Protein AF-A0A1Y3APF8-F1 (afdb_monomer_lite)

InterPro domains:
  IPR001130 3'-5' ssDNA/RNA exonuclease TatD-like [PF01026] (2-103)
  IPR018228 Deoxyribonuclease, TatD-related, conserved site [PS01090] (25-35)
  IPR032466 Metal-dependent hydrolase [SSF51556] (1-81)
  IPR050891 TatD-type Metallo-dependent Hydrolase [PTHR10060] (1-103)

Organism: Euroglyphus maynei (NCBI:txid6958)

pLDDT: mean 93.1, std 6.61, range [61.5, 98.31]

Sequence (105 aa):
EIQREVFIKQIQIAIDLKRQGINRPLFLHERDAHEDFVKILDEHKDCLPNIVVHCFTGSQQEALKYLDMGFYLGITGYISKMKPENGSLMQLFQEKKFPLDRLSK

Structure (mmCIF, N/CA/C/O backbone):
data_AF-A0A1Y3APF8-F1
#
_entry.id   AF-A0A1Y3APF8-F1
#
loop_
_atom_site.group_PDB
_atom_site.id
_atom_site.type_symbol
_atom_site.label_atom_id
_atom_site.label_alt_id
_atom_site.label_comp_id
_atom_site.label_asym_id
_atom_site.label_entity_id
_atom_site.label_seq_id
_atom_site.pdbx_PDB_ins_code
_atom_site.Cartn_x
_atom_site.Cartn_y
_atom_site.Cartn_z
_atom_site.occupancy
_atom_site.B_iso_or_equiv
_atom_site.auth_seq_id
_atom_site.auth_comp_id
_atom_site.auth_asym_id
_atom_site.auth_atom_id
_atom_site.pdbx_PDB_model_num
ATOM 1 N N . GLU A 1 1 ? 13.084 5.952 11.343 1.00 86.50 1 GLU A N 1
ATOM 2 C CA . GLU A 1 1 ? 12.200 5.656 12.495 1.00 86.50 1 GLU A CA 1
ATOM 3 C C . GLU A 1 1 ? 10.932 6.506 12.488 1.00 86.50 1 GLU A C 1
ATOM 5 O O . GLU A 1 1 ? 9.860 5.922 12.418 1.00 86.50 1 GLU A O 1
ATOM 10 N N . ILE A 1 2 ? 11.032 7.841 12.417 1.00 97.69 2 ILE A N 1
ATOM 11 C CA . ILE A 1 2 ? 9.873 8.766 12.436 1.00 97.69 2 ILE A CA 1
ATOM 12 C C . ILE A 1 2 ? 8.772 8.407 11.421 1.00 97.69 2 ILE A C 1
ATOM 14 O O . ILE A 1 2 ? 7.598 8.402 11.778 1.00 97.69 2 ILE A O 1
ATOM 18 N N . GLN A 1 3 ? 9.123 8.072 10.169 1.00 97.38 3 GLN A N 1
ATOM 19 C CA . GLN A 1 3 ? 8.117 7.713 9.156 1.00 97.38 3 GLN A CA 1
ATOM 20 C C . GLN A 1 3 ? 7.269 6.502 9.576 1.00 97.38 3 GLN A C 1
ATOM 22 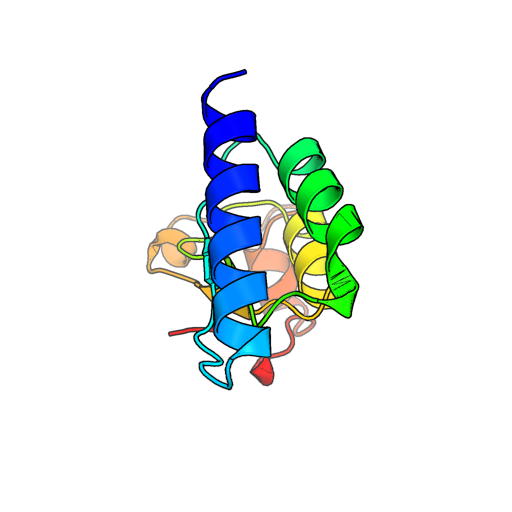O O . GLN A 1 3 ? 6.047 6.562 9.474 1.00 97.38 3 GLN A O 1
ATOM 27 N N . ARG A 1 4 ? 7.897 5.441 10.109 1.00 97.38 4 ARG A N 1
ATOM 28 C CA . ARG A 1 4 ? 7.189 4.243 10.592 1.00 97.38 4 ARG A CA 1
ATOM 29 C C . ARG A 1 4 ? 6.299 4.584 11.784 1.00 97.38 4 ARG A C 1
ATOM 31 O O . ARG A 1 4 ? 5.134 4.211 11.803 1.00 97.38 4 ARG A O 1
ATOM 38 N N . GLU A 1 5 ? 6.825 5.345 12.739 1.00 98.06 5 GLU A N 1
ATOM 39 C CA . GLU A 1 5 ? 6.084 5.745 13.938 1.00 98.06 5 GLU A CA 1
ATOM 40 C C . GLU A 1 5 ? 4.821 6.548 13.595 1.00 98.06 5 GLU A C 1
ATOM 42 O O . GLU A 1 5 ? 3.726 6.245 14.070 1.00 98.06 5 GLU A O 1
ATOM 47 N N . VAL A 1 6 ? 4.960 7.568 12.745 1.00 98.31 6 VAL A N 1
ATOM 48 C CA . VAL A 1 6 ? 3.836 8.414 12.335 1.00 98.31 6 VAL A CA 1
ATOM 49 C C . VAL A 1 6 ? 2.840 7.624 11.487 1.00 98.31 6 VAL A C 1
ATOM 51 O O . VAL A 1 6 ? 1.634 7.796 11.662 1.00 98.31 6 VAL A O 1
ATOM 54 N N . PHE A 1 7 ? 3.318 6.734 10.613 1.00 98.25 7 PHE A N 1
ATOM 55 C CA . PHE A 1 7 ? 2.455 5.873 9.808 1.00 98.25 7 PHE A CA 1
ATOM 56 C C . PHE A 1 7 ? 1.592 4.953 10.683 1.00 98.25 7 PHE A C 1
ATOM 58 O O . PHE A 1 7 ? 0.371 4.942 10.530 1.00 98.25 7 PHE A O 1
ATOM 65 N N . ILE A 1 8 ? 2.192 4.280 11.671 1.00 97.94 8 ILE A N 1
ATOM 66 C CA . ILE A 1 8 ? 1.476 3.424 12.632 1.00 97.94 8 ILE A CA 1
ATOM 67 C C . ILE A 1 8 ? 0.437 4.235 13.421 1.00 97.94 8 ILE A C 1
ATOM 69 O O . ILE A 1 8 ? -0.710 3.811 13.563 1.00 97.94 8 ILE A O 1
ATOM 73 N N . LYS A 1 9 ? 0.788 5.444 13.881 1.00 98.25 9 LYS A N 1
ATOM 74 C CA . LYS A 1 9 ? -0.163 6.332 14.575 1.00 98.25 9 LYS A CA 1
ATOM 75 C C . LYS A 1 9 ? -1.361 6.705 13.693 1.00 98.25 9 LYS A C 1
ATOM 77 O O . LYS A 1 9 ? -2.490 6.713 14.175 1.00 98.25 9 LYS A O 1
ATOM 82 N N . GLN A 1 10 ? -1.143 6.990 12.408 1.00 98.19 10 GLN A N 1
ATOM 83 C CA . GLN A 1 10 ? -2.233 7.296 11.472 1.00 98.19 10 GLN A CA 1
ATOM 84 C C . GLN A 1 10 ? -3.102 6.072 11.157 1.00 98.19 10 GLN A C 1
ATOM 86 O O . GLN A 1 10 ? -4.323 6.203 11.070 1.00 98.19 10 GLN A O 1
ATOM 91 N N . ILE A 1 11 ? -2.502 4.882 11.057 1.00 97.88 11 ILE A N 1
ATOM 92 C CA . ILE A 1 11 ? -3.238 3.616 10.942 1.00 97.88 11 ILE A CA 1
ATOM 93 C C . ILE A 1 11 ? -4.163 3.424 12.146 1.00 97.88 11 ILE A C 1
ATOM 95 O O . ILE A 1 11 ? -5.345 3.130 11.968 1.00 97.88 11 ILE A O 1
ATOM 99 N N . GLN A 1 12 ? -3.657 3.651 13.361 1.00 98.06 12 GLN A N 1
ATOM 100 C CA . GLN A 1 12 ? -4.451 3.514 14.579 1.00 98.06 12 GLN A CA 1
ATOM 101 C C . GLN A 1 12 ? -5.664 4.456 14.575 1.00 98.06 12 GLN A C 1
ATOM 103 O O . GLN A 1 12 ? -6.781 4.024 14.858 1.00 98.06 12 GLN A O 1
ATOM 108 N N . ILE A 1 13 ? -5.479 5.711 14.150 1.00 98.00 13 ILE A N 1
ATOM 109 C CA . ILE A 1 13 ? -6.583 6.670 13.990 1.00 98.00 13 ILE A CA 1
ATOM 110 C C . ILE A 1 13 ? -7.630 6.144 12.997 1.00 98.00 13 ILE A C 1
ATOM 112 O O . ILE A 1 13 ? -8.827 6.211 13.274 1.00 98.00 13 ILE A O 1
ATOM 116 N N . ALA A 1 14 ? -7.211 5.600 11.852 1.00 98.00 14 ALA A N 1
ATOM 117 C CA . ALA A 1 14 ? -8.138 5.059 10.858 1.00 98.00 14 ALA A CA 1
ATOM 118 C C . ALA A 1 14 ? -8.929 3.849 11.385 1.00 98.00 14 ALA A C 1
ATOM 120 O O . ALA A 1 14 ? -10.130 3.739 11.128 1.00 98.00 14 ALA A O 1
ATOM 121 N N . ILE A 1 15 ? -8.283 2.973 12.160 1.00 97.75 15 ILE A N 1
ATOM 122 C CA . ILE A 1 15 ? -8.936 1.843 12.833 1.00 97.75 15 ILE A CA 1
ATOM 123 C C . ILE A 1 15 ? -9.984 2.344 13.833 1.00 97.75 15 ILE A C 1
ATOM 125 O O . ILE A 1 15 ? -11.113 1.846 13.844 1.00 97.75 15 ILE A O 1
ATOM 129 N N . ASP A 1 16 ? -9.648 3.341 14.649 1.00 98.00 16 ASP A N 1
ATOM 130 C CA . ASP A 1 16 ? -10.566 3.872 15.658 1.00 98.00 16 ASP A CA 1
ATOM 131 C C . ASP A 1 16 ? -11.758 4.600 15.025 1.00 98.00 16 ASP A C 1
ATOM 133 O O . ASP A 1 16 ? -12.896 4.407 15.456 1.00 98.00 16 ASP A O 1
ATOM 137 N N . LEU A 1 17 ? -11.538 5.342 13.937 1.00 98.00 17 LEU A N 1
ATOM 138 C CA . LEU A 1 17 ? -12.617 5.936 13.144 1.00 98.00 17 LEU A CA 1
ATOM 139 C C . LEU A 1 17 ? -13.543 4.866 12.551 1.00 98.00 17 LEU A C 1
ATOM 141 O O . LEU A 1 17 ? -14.766 4.990 12.651 1.00 98.00 17 LEU A O 1
ATOM 145 N N . LYS A 1 18 ? -12.986 3.780 12.000 1.00 96.88 18 LYS A N 1
ATOM 146 C CA . LYS A 1 18 ? -13.775 2.657 11.473 1.00 96.88 18 LYS A CA 1
ATOM 147 C C . LYS A 1 18 ? -14.629 2.013 12.568 1.00 96.88 18 LYS A C 1
ATOM 149 O O . LYS A 1 18 ? -15.808 1.753 12.334 1.00 96.88 18 LYS A O 1
ATOM 154 N N . ARG A 1 19 ? -14.073 1.808 13.770 1.00 96.69 19 ARG A N 1
ATOM 155 C CA . ARG A 1 19 ? -14.807 1.291 14.946 1.00 96.69 19 ARG A CA 1
ATOM 156 C C . ARG A 1 19 ? -15.964 2.198 15.365 1.00 96.69 19 ARG A C 1
ATOM 158 O O . ARG A 1 19 ? -16.985 1.701 15.824 1.00 96.69 19 ARG A O 1
ATOM 165 N N . GLN A 1 20 ? -15.831 3.506 15.164 1.00 97.56 20 GLN A N 1
ATOM 166 C CA . GLN A 1 20 ? -16.887 4.494 15.412 1.00 97.56 20 GLN A CA 1
ATOM 167 C C . GLN A 1 20 ? -17.914 4.596 14.266 1.00 97.56 20 GLN A C 1
ATOM 169 O O . GLN A 1 20 ? -18.782 5.465 14.291 1.00 97.56 20 GLN A O 1
ATOM 174 N N . GLY A 1 21 ? -17.833 3.730 13.249 1.00 97.06 21 GLY A N 1
ATOM 175 C CA . GLY A 1 21 ? -18.732 3.727 12.091 1.00 97.06 21 GLY A CA 1
ATOM 176 C C . GLY A 1 21 ? -18.291 4.639 10.941 1.00 97.06 21 GLY A C 1
ATOM 177 O O . GLY A 1 21 ? -18.967 4.702 9.915 1.00 97.06 21 GLY A O 1
ATOM 178 N N . ILE A 1 22 ? -17.145 5.317 11.059 1.00 97.25 22 ILE A N 1
ATOM 179 C CA . ILE A 1 22 ? -16.584 6.183 10.015 1.00 97.25 22 ILE A CA 1
ATOM 180 C C . ILE A 1 22 ? -15.594 5.366 9.176 1.00 97.25 22 ILE A C 1
ATOM 182 O O . ILE A 1 22 ? -14.388 5.355 9.415 1.00 97.25 22 ILE A O 1
ATOM 186 N N . ASN A 1 23 ? -16.106 4.671 8.162 1.00 94.75 23 ASN A N 1
ATOM 187 C CA . ASN A 1 23 ? -15.305 3.791 7.309 1.00 94.75 23 ASN A CA 1
ATOM 188 C C . ASN A 1 23 ? -14.729 4.538 6.090 1.00 94.75 23 ASN A C 1
ATOM 190 O O . ASN A 1 23 ? -15.226 4.400 4.971 1.00 94.75 23 ASN A O 1
ATOM 194 N N . ARG A 1 24 ? -13.703 5.371 6.308 1.00 95.81 24 ARG A N 1
ATOM 195 C CA . ARG A 1 24 ? -12.971 6.044 5.220 1.00 95.81 24 ARG A CA 1
ATOM 196 C C . ARG A 1 24 ? -11.802 5.178 4.739 1.00 95.81 24 ARG A C 1
ATOM 198 O O . ARG A 1 24 ? -11.083 4.650 5.584 1.00 95.81 24 ARG A O 1
ATOM 205 N N . PRO A 1 25 ? -11.581 5.048 3.418 1.00 96.31 25 PRO A N 1
ATOM 206 C CA . PRO A 1 25 ? -10.434 4.312 2.906 1.00 96.31 25 PRO A CA 1
ATOM 207 C C . PRO A 1 25 ? -9.121 5.024 3.248 1.00 96.31 25 PRO A C 1
ATOM 209 O O . PRO A 1 25 ? -9.070 6.253 3.332 1.00 96.31 25 PRO A O 1
ATOM 212 N N . LEU A 1 26 ? -8.053 4.247 3.400 1.00 97.81 26 LEU A N 1
ATOM 213 C CA . LEU A 1 26 ? -6.693 4.762 3.496 1.00 97.81 26 LEU A CA 1
ATOM 214 C C . LEU A 1 26 ? -6.146 5.036 2.094 1.00 97.81 26 LEU A C 1
ATOM 216 O O . LEU A 1 26 ? -6.198 4.176 1.216 1.00 97.81 26 LEU A O 1
ATOM 220 N N . PHE A 1 27 ? -5.589 6.229 1.905 1.00 97.69 27 PHE A N 1
ATOM 221 C CA . PHE A 1 27 ? -4.903 6.632 0.681 1.00 97.69 27 PHE A CA 1
ATOM 222 C C . PHE A 1 27 ? -3.408 6.708 0.977 1.00 97.69 27 PHE A C 1
ATOM 224 O O . PHE A 1 27 ? -2.951 7.632 1.648 1.00 97.69 27 PHE A O 1
ATOM 231 N N . LEU A 1 28 ? -2.671 5.682 0.561 1.00 97.69 28 LEU A N 1
ATOM 232 C CA . LEU A 1 28 ? -1.328 5.403 1.051 1.00 97.69 28 LEU A CA 1
ATOM 233 C C . LEU A 1 28 ? -0.270 5.616 -0.023 1.00 97.69 28 LEU A C 1
ATOM 235 O O . LEU A 1 28 ? -0.449 5.228 -1.177 1.00 97.69 28 LEU A O 1
ATOM 239 N N . HIS A 1 29 ? 0.845 6.202 0.397 1.00 96.75 29 HIS A N 1
ATOM 240 C CA . HIS A 1 29 ? 2.047 6.346 -0.405 1.00 96.75 29 HIS A CA 1
ATOM 241 C C . HIS A 1 29 ? 3.094 5.327 0.034 1.00 96.75 29 HIS A C 1
ATOM 243 O O . HIS A 1 29 ? 3.295 5.131 1.232 1.00 96.75 29 HIS A O 1
ATOM 249 N N . GLU A 1 30 ? 3.808 4.757 -0.929 1.00 96.06 30 GLU A N 1
ATOM 250 C CA . GLU A 1 30 ? 4.975 3.918 -0.687 1.00 96.06 30 GLU A CA 1
ATOM 251 C C . GLU A 1 30 ? 6.026 4.178 -1.777 1.00 96.06 30 GLU A C 1
ATOM 253 O O . GLU A 1 30 ? 5.685 4.440 -2.936 1.00 96.06 30 GLU A O 1
ATOM 258 N N . ARG A 1 31 ? 7.300 4.178 -1.374 1.00 94.62 31 ARG A N 1
ATOM 259 C CA . ARG A 1 31 ? 8.471 4.231 -2.251 1.00 94.62 31 ARG A CA 1
ATOM 260 C C . ARG A 1 31 ? 9.671 3.653 -1.510 1.00 94.62 31 ARG A C 1
ATOM 262 O O . ARG A 1 31 ? 9.999 4.151 -0.434 1.00 94.62 31 ARG A O 1
ATOM 269 N N . ASP A 1 32 ? 10.337 2.677 -2.121 1.00 94.50 32 ASP A N 1
ATOM 270 C CA . ASP A 1 32 ? 11.534 2.008 -1.591 1.00 94.50 32 ASP A CA 1
ATOM 271 C C . ASP A 1 32 ? 11.352 1.491 -0.147 1.00 94.50 32 ASP A C 1
ATOM 273 O O . ASP A 1 32 ? 12.289 1.473 0.652 1.00 94.50 32 ASP A O 1
ATOM 277 N N . ALA A 1 33 ? 10.123 1.106 0.213 1.00 96.69 33 ALA A N 1
ATOM 278 C CA . ALA A 1 33 ? 9.736 0.724 1.569 1.00 96.69 33 ALA A CA 1
ATOM 279 C C . ALA A 1 33 ? 8.747 -0.456 1.602 1.00 96.69 33 ALA A C 1
ATOM 281 O O . ALA A 1 33 ? 8.081 -0.665 2.618 1.00 96.69 33 ALA A O 1
ATOM 282 N N . HIS A 1 34 ? 8.653 -1.229 0.514 1.00 97.00 34 HIS A N 1
ATOM 283 C CA . HIS A 1 34 ? 7.692 -2.321 0.341 1.00 97.00 34 HIS A CA 1
ATOM 284 C C . HIS A 1 34 ? 7.617 -3.273 1.544 1.00 97.00 34 HIS A C 1
ATOM 286 O O . HIS A 1 34 ? 6.531 -3.513 2.072 1.00 97.00 34 HIS A O 1
ATOM 292 N N . GLU A 1 35 ? 8.757 -3.794 2.009 1.00 97.44 35 GLU A N 1
ATOM 293 C CA . GLU A 1 35 ? 8.793 -4.798 3.081 1.00 97.44 35 GLU A CA 1
ATOM 294 C C . GLU A 1 35 ? 8.219 -4.263 4.400 1.00 97.44 35 GLU A C 1
ATOM 296 O O . GLU A 1 35 ? 7.361 -4.900 5.013 1.00 97.44 35 GLU A O 1
ATOM 301 N N . ASP A 1 36 ? 8.642 -3.067 4.817 1.00 97.44 36 ASP A N 1
ATOM 302 C CA . ASP A 1 36 ? 8.120 -2.416 6.021 1.00 97.44 36 ASP A CA 1
ATOM 303 C C . ASP A 1 36 ? 6.646 -2.046 5.879 1.00 97.44 36 ASP A C 1
ATOM 305 O O . ASP A 1 36 ? 5.868 -2.219 6.817 1.00 97.44 36 ASP A O 1
ATOM 309 N N . PHE A 1 37 ? 6.257 -1.540 4.709 1.00 98.00 37 PHE A N 1
ATOM 310 C CA . PHE A 1 37 ? 4.891 -1.132 4.419 1.00 98.00 37 PHE A CA 1
ATOM 311 C C . PHE A 1 37 ? 3.927 -2.321 4.502 1.00 98.00 37 PHE A C 1
ATOM 313 O O . PHE A 1 37 ? 2.910 -2.246 5.193 1.00 98.00 37 PHE A O 1
ATOM 320 N N . VAL A 1 38 ? 4.278 -3.445 3.867 1.00 98.06 38 VAL A N 1
ATOM 321 C CA . VAL A 1 38 ? 3.521 -4.701 3.949 1.00 98.06 38 VAL A CA 1
ATOM 322 C C . VAL A 1 38 ? 3.474 -5.211 5.381 1.00 98.06 38 VAL A C 1
ATOM 324 O O . VAL A 1 38 ? 2.393 -5.553 5.853 1.00 98.06 38 VAL A O 1
ATOM 327 N N . LYS A 1 39 ? 4.617 -5.250 6.077 1.00 98.12 39 LYS A N 1
ATOM 328 C CA . LYS A 1 39 ? 4.694 -5.759 7.449 1.00 98.12 39 LYS A CA 1
ATOM 329 C C . LYS A 1 39 ? 3.763 -4.991 8.388 1.00 98.12 39 LYS A C 1
ATOM 331 O O . LYS A 1 39 ? 2.947 -5.606 9.065 1.00 98.12 39 LYS A O 1
ATOM 336 N N . ILE A 1 40 ? 3.845 -3.660 8.380 1.00 97.81 40 ILE A N 1
ATOM 337 C CA . ILE A 1 40 ? 3.018 -2.801 9.238 1.00 97.81 40 ILE A CA 1
ATOM 338 C C . ILE A 1 40 ? 1.526 -2.984 8.927 1.00 97.81 40 ILE A C 1
ATOM 340 O O . ILE A 1 40 ? 0.707 -3.044 9.839 1.00 97.81 40 ILE A O 1
ATOM 344 N N . LEU A 1 41 ? 1.141 -3.076 7.650 1.00 98.00 41 LEU A N 1
ATOM 345 C CA . LEU A 1 41 ? -0.268 -3.251 7.287 1.00 98.00 41 LEU A CA 1
ATOM 346 C C . LEU A 1 41 ? -0.793 -4.658 7.608 1.00 98.00 41 LEU A C 1
ATOM 348 O O . LEU A 1 41 ? -1.941 -4.788 8.032 1.00 98.00 41 LEU A O 1
ATOM 352 N N . ASP A 1 42 ? 0.023 -5.704 7.446 1.00 97.00 42 ASP A N 1
ATOM 353 C CA . ASP A 1 42 ? -0.372 -7.086 7.750 1.00 97.00 42 ASP A CA 1
ATOM 354 C C . ASP A 1 42 ? -0.629 -7.294 9.252 1.00 97.00 42 ASP A C 1
ATOM 356 O O . ASP A 1 42 ? -1.587 -7.979 9.613 1.00 97.00 42 ASP A O 1
ATOM 360 N N . GLU A 1 43 ? 0.129 -6.615 10.124 1.00 97.06 43 GLU A N 1
ATOM 361 C CA . GLU A 1 43 ? -0.090 -6.592 11.584 1.00 97.06 43 GLU A CA 1
ATOM 362 C C . GLU A 1 43 ? -1.487 -6.067 11.980 1.00 97.06 43 GLU A C 1
ATOM 364 O O . GLU A 1 43 ? -1.989 -6.373 13.063 1.00 97.06 43 GLU A O 1
ATOM 369 N N . HIS A 1 44 ? -2.150 -5.314 11.096 1.00 95.88 44 HIS A N 1
ATOM 370 C CA . HIS A 1 44 ? -3.454 -4.696 11.345 1.00 95.88 44 HIS A CA 1
ATOM 371 C C . HIS A 1 44 ? -4.567 -5.145 10.381 1.00 95.88 44 HIS A C 1
ATOM 373 O O . HIS A 1 44 ? -5.678 -4.610 10.454 1.00 95.88 44 HIS A O 1
ATOM 379 N N . LYS A 1 45 ? -4.312 -6.118 9.494 1.00 94.00 45 LYS A N 1
ATOM 380 C CA . LYS A 1 45 ? -5.162 -6.451 8.331 1.00 94.00 45 LYS A CA 1
ATOM 381 C C . LYS A 1 45 ? -6.654 -6.627 8.622 1.00 94.00 45 LYS A C 1
ATOM 383 O O . LYS A 1 45 ? -7.481 -6.153 7.849 1.00 94.00 45 LYS A O 1
ATOM 388 N N . ASP A 1 46 ? -7.008 -7.220 9.759 1.00 94.69 46 ASP A N 1
ATOM 389 C CA . ASP A 1 46 ? -8.406 -7.507 10.112 1.00 94.69 46 ASP A CA 1
ATOM 390 C C . ASP A 1 46 ? -9.187 -6.251 10.539 1.00 94.69 46 ASP A C 1
ATOM 392 O O . ASP A 1 46 ? -10.419 -6.218 10.540 1.00 94.69 46 ASP A O 1
ATOM 396 N N . CYS A 1 47 ? -8.473 -5.184 10.901 1.00 95.88 47 CYS A N 1
ATOM 397 C CA . CYS A 1 47 ? -9.052 -3.940 11.398 1.00 95.88 47 CYS A CA 1
ATOM 398 C C . CYS A 1 47 ? -9.034 -2.811 10.360 1.00 95.88 47 CYS A C 1
ATOM 400 O O . CYS A 1 47 ? -9.800 -1.857 10.502 1.00 95.88 47 CYS A O 1
ATOM 402 N N . LEU A 1 48 ? -8.214 -2.906 9.311 1.00 95.75 48 LEU A N 1
ATOM 403 C CA . LEU A 1 48 ? -8.018 -1.815 8.355 1.00 95.75 48 LEU A CA 1
ATOM 404 C C . LEU A 1 48 ? -9.270 -1.559 7.495 1.00 95.75 48 LEU A C 1
ATOM 406 O O . LEU A 1 48 ? -10.003 -2.494 7.154 1.00 95.75 48 LEU A O 1
ATOM 410 N N . PRO A 1 49 ? -9.589 -0.297 7.159 1.00 95.88 49 PRO A N 1
ATOM 411 C CA . PRO A 1 49 ? -10.532 0.004 6.086 1.00 95.88 49 PRO A CA 1
ATOM 412 C C . PRO A 1 49 ? -9.909 -0.345 4.722 1.00 95.88 49 PRO A C 1
ATOM 414 O O . PRO A 1 49 ? -8.756 -0.765 4.640 1.00 95.88 49 PRO A O 1
ATOM 417 N N . ASN A 1 50 ? -10.657 -0.145 3.636 1.00 95.88 50 ASN A N 1
ATOM 418 C CA . ASN A 1 50 ? -10.122 -0.340 2.285 1.00 95.88 50 ASN A CA 1
ATOM 419 C C . ASN A 1 50 ? -8.885 0.536 2.044 1.00 95.88 50 ASN A C 1
ATOM 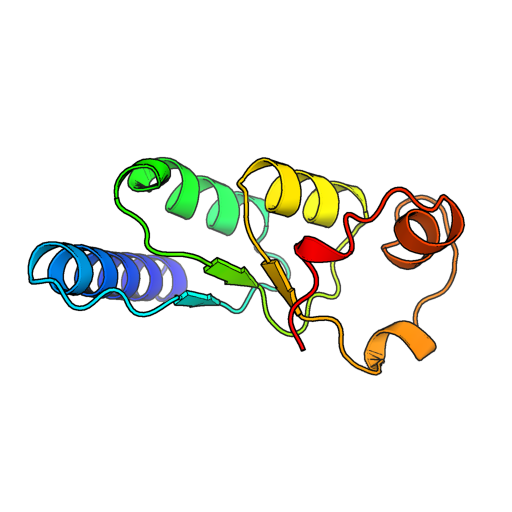421 O O . ASN A 1 50 ? -8.825 1.673 2.513 1.00 95.88 50 ASN A O 1
ATOM 425 N N . ILE A 1 51 ? -7.928 0.024 1.273 1.00 97.75 51 ILE A N 1
ATOM 426 C CA . ILE A 1 51 ? -6.646 0.686 1.015 1.00 97.75 51 ILE A CA 1
ATOM 427 C C . ILE A 1 51 ? -6.477 0.950 -0.475 1.00 97.75 51 ILE A C 1
ATOM 429 O O . ILE A 1 51 ? -6.686 0.057 -1.294 1.00 97.75 51 ILE A O 1
ATOM 433 N N . VAL A 1 52 ? -6.039 2.162 -0.804 1.00 98.00 52 VAL A N 1
ATOM 434 C CA . VAL A 1 52 ? -5.527 2.539 -2.120 1.00 98.00 52 VAL A CA 1
ATOM 435 C C . VAL A 1 52 ? -4.044 2.866 -1.973 1.00 98.00 52 VAL A C 1
ATOM 437 O O . VAL A 1 52 ? -3.700 3.823 -1.281 1.00 98.00 52 VAL A O 1
ATOM 440 N N . VAL A 1 53 ? -3.168 2.111 -2.638 1.00 97.44 53 VAL A N 1
ATOM 441 C CA . VAL A 1 53 ? -1.756 2.484 -2.802 1.00 97.44 53 VAL A CA 1
ATOM 442 C C . VAL A 1 53 ? -1.666 3.395 -4.019 1.00 97.44 53 VAL A C 1
ATOM 444 O O . VAL A 1 53 ? -1.811 2.954 -5.162 1.00 97.44 53 VAL A O 1
ATOM 447 N N . HIS A 1 54 ? -1.519 4.693 -3.782 1.00 95.75 54 HIS A N 1
ATOM 448 C CA . HIS A 1 54 ? -1.606 5.691 -4.838 1.00 95.75 54 HIS A CA 1
ATOM 449 C C . HIS A 1 54 ? -0.272 5.900 -5.550 1.00 95.75 54 HIS A C 1
ATOM 451 O O . HIS A 1 54 ? 0.796 5.798 -4.950 1.00 95.75 54 HIS A O 1
ATOM 457 N N . CYS A 1 55 ? -0.348 6.303 -6.823 1.00 92.69 55 CYS A N 1
ATOM 458 C CA . CYS A 1 55 ? 0.828 6.535 -7.662 1.00 92.69 55 CYS A CA 1
ATOM 459 C C . CYS A 1 55 ? 1.793 5.339 -7.628 1.00 92.69 55 CYS A C 1
ATOM 461 O O . CYS A 1 55 ? 2.992 5.503 -7.414 1.00 92.69 55 CYS A O 1
ATOM 463 N N . PHE A 1 56 ? 1.249 4.132 -7.792 1.00 93.38 56 PHE A N 1
ATOM 464 C CA . PHE A 1 56 ? 2.036 2.913 -7.736 1.00 93.38 56 PHE A CA 1
ATOM 465 C C . PHE A 1 56 ? 3.019 2.870 -8.913 1.00 93.38 56 PHE A C 1
ATOM 467 O O . PHE A 1 56 ? 2.626 2.958 -10.080 1.00 93.38 56 PHE A O 1
ATOM 474 N N . THR A 1 57 ? 4.304 2.732 -8.592 1.00 90.88 57 THR A N 1
ATOM 475 C CA . THR A 1 57 ? 5.401 2.635 -9.568 1.00 90.88 57 THR A CA 1
ATOM 476 C C . THR A 1 57 ? 6.305 1.427 -9.327 1.00 90.88 57 THR A C 1
ATOM 478 O O . THR A 1 57 ? 7.400 1.378 -9.880 1.00 90.88 57 THR A O 1
ATOM 481 N N . GLY A 1 58 ? 5.865 0.492 -8.483 1.00 90.19 58 GLY A N 1
ATOM 482 C CA . GLY A 1 58 ? 6.632 -0.679 -8.076 1.00 90.19 58 GLY A CA 1
ATOM 483 C C . GLY A 1 58 ? 6.690 -1.788 -9.126 1.00 90.19 58 GLY A C 1
ATOM 484 O O . GLY A 1 58 ? 6.198 -1.662 -10.255 1.00 90.19 58 GLY A O 1
ATOM 485 N N . SER A 1 59 ? 7.292 -2.904 -8.730 1.00 91.50 59 SER A N 1
ATOM 486 C CA . SER A 1 59 ? 7.432 -4.098 -9.562 1.00 91.50 59 SER A CA 1
ATOM 487 C C . SER A 1 59 ? 6.123 -4.889 -9.681 1.00 91.50 59 SER A C 1
ATOM 489 O O . SER A 1 59 ? 5.177 -4.728 -8.910 1.00 91.50 59 SER A O 1
ATOM 491 N N . GLN A 1 60 ? 6.075 -5.819 -10.632 1.00 91.81 60 GLN A N 1
ATOM 492 C CA . GLN A 1 60 ? 4.991 -6.790 -10.764 1.00 91.81 60 GLN A CA 1
ATOM 493 C C . GLN A 1 60 ? 4.789 -7.605 -9.478 1.00 91.81 60 GLN A C 1
ATOM 495 O O . GLN A 1 60 ? 3.650 -7.898 -9.123 1.00 91.81 60 GLN A O 1
ATOM 500 N N . GLN A 1 61 ? 5.869 -7.979 -8.787 1.00 93.12 61 GLN A N 1
ATOM 501 C CA . GLN A 1 61 ? 5.790 -8.782 -7.564 1.00 93.12 61 GLN A CA 1
ATOM 502 C C . GLN A 1 61 ? 5.143 -7.989 -6.426 1.00 93.12 61 GLN A C 1
ATOM 504 O O . GLN A 1 61 ? 4.250 -8.497 -5.752 1.00 93.12 61 GLN A O 1
ATOM 509 N N . GLU A 1 62 ? 5.530 -6.724 -6.270 1.00 95.25 62 GLU A N 1
ATOM 510 C CA . GLU A 1 62 ? 4.936 -5.819 -5.282 1.00 95.25 62 GLU A CA 1
ATOM 511 C C . GLU A 1 62 ? 3.459 -5.558 -5.595 1.00 95.25 62 GLU A C 1
ATOM 513 O O . GLU A 1 62 ? 2.617 -5.606 -4.698 1.00 95.25 62 GLU A O 1
ATOM 518 N N . ALA A 1 63 ? 3.123 -5.362 -6.877 1.00 94.75 63 ALA A N 1
ATOM 519 C CA . ALA A 1 63 ? 1.743 -5.196 -7.320 1.00 94.75 63 ALA A CA 1
ATOM 520 C C . ALA A 1 63 ? 0.892 -6.418 -6.951 1.00 94.75 63 ALA A C 1
ATOM 522 O O . ALA A 1 63 ? -0.161 -6.269 -6.337 1.00 94.75 63 ALA A O 1
ATOM 523 N N . LEU A 1 64 ? 1.363 -7.625 -7.283 1.00 94.88 64 LEU A N 1
ATOM 524 C CA . LEU A 1 64 ? 0.679 -8.874 -6.943 1.00 94.88 64 LEU A CA 1
ATOM 525 C C . LEU A 1 64 ? 0.510 -9.024 -5.430 1.00 94.88 64 LEU A C 1
ATOM 527 O O . LEU A 1 64 ? -0.584 -9.343 -4.978 1.00 94.88 64 LEU A O 1
ATOM 531 N N . LYS A 1 65 ? 1.539 -8.699 -4.641 1.00 96.81 65 LYS A N 1
ATOM 532 C CA . LYS A 1 65 ? 1.451 -8.746 -3.180 1.00 96.81 65 LYS A CA 1
ATOM 533 C C . LYS A 1 65 ? 0.367 -7.812 -2.637 1.00 96.81 65 LYS A C 1
ATOM 535 O O . LYS A 1 65 ? -0.417 -8.224 -1.785 1.00 96.81 65 LYS A O 1
ATOM 540 N N . TYR A 1 66 ? 0.296 -6.575 -3.126 1.00 97.00 66 TYR A N 1
ATOM 541 C CA . TYR A 1 66 ? -0.739 -5.623 -2.715 1.00 97.00 66 TYR A CA 1
ATOM 542 C C . TYR A 1 66 ? -2.144 -6.070 -3.148 1.00 97.00 66 TYR A C 1
ATOM 544 O O . TYR A 1 66 ? -3.097 -5.937 -2.380 1.00 97.00 66 TYR A O 1
ATOM 552 N N . LEU A 1 67 ? -2.276 -6.647 -4.344 1.00 95.62 67 LEU A N 1
ATOM 553 C CA . LEU A 1 67 ? -3.537 -7.205 -4.837 1.00 95.62 67 LEU A CA 1
ATOM 554 C C . LEU A 1 67 ? -3.999 -8.412 -4.004 1.00 95.62 67 LEU A C 1
ATOM 556 O O . LEU A 1 67 ? -5.179 -8.486 -3.662 1.00 95.62 67 LEU A O 1
ATOM 560 N N . ASP A 1 68 ? -3.083 -9.301 -3.610 1.00 96.00 68 ASP A N 1
ATOM 561 C CA . ASP A 1 68 ? -3.359 -10.445 -2.728 1.00 96.00 68 ASP A CA 1
ATOM 562 C C . ASP A 1 68 ? -3.811 -9.998 -1.329 1.00 96.00 68 ASP A C 1
ATOM 564 O O . ASP A 1 68 ? -4.649 -10.642 -0.700 1.00 96.00 68 ASP A O 1
ATOM 568 N N . MET A 1 69 ? -3.304 -8.857 -0.851 1.00 96.50 69 MET A N 1
ATOM 569 C CA . MET A 1 69 ? -3.767 -8.206 0.384 1.00 96.50 69 MET A CA 1
ATOM 570 C C . MET A 1 69 ? -5.124 -7.496 0.216 1.00 96.50 69 MET A C 1
ATOM 572 O O . MET A 1 69 ? -5.656 -6.933 1.172 1.00 96.50 69 MET A O 1
ATOM 576 N N . GLY A 1 70 ? -5.706 -7.517 -0.987 1.00 95.88 70 GLY A N 1
ATOM 577 C CA . GLY A 1 70 ? -7.001 -6.917 -1.296 1.00 95.88 70 GLY A CA 1
ATOM 578 C C . GLY A 1 70 ? -6.957 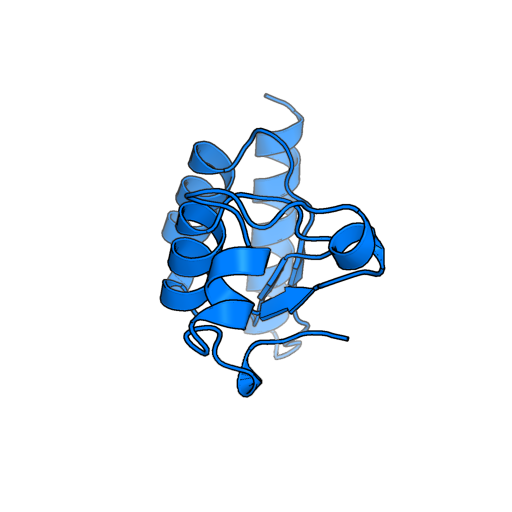-5.405 -1.521 1.00 95.88 70 GLY A C 1
ATOM 579 O O . GLY A 1 70 ? -8.011 -4.760 -1.490 1.00 95.88 70 GLY A O 1
ATOM 580 N N . PHE A 1 71 ? -5.773 -4.827 -1.733 1.00 97.31 71 PHE A N 1
ATOM 581 C CA . PHE A 1 71 ? -5.613 -3.389 -1.938 1.00 97.31 71 PHE A CA 1
ATOM 582 C C . PHE A 1 71 ? -5.980 -2.983 -3.365 1.00 97.31 71 PHE A C 1
ATOM 584 O O . PHE A 1 71 ? -6.004 -3.790 -4.295 1.00 97.31 71 PHE A O 1
ATOM 591 N N . TYR A 1 72 ? -6.253 -1.694 -3.532 1.00 97.81 72 TYR A N 1
ATOM 592 C CA . TYR A 1 72 ? -6.399 -1.052 -4.829 1.00 97.81 72 TYR A CA 1
ATOM 593 C C . TYR A 1 72 ? -5.086 -0.370 -5.207 1.00 97.81 72 TYR A C 1
ATOM 595 O O . TYR A 1 72 ? -4.418 0.208 -4.348 1.00 97.81 72 TYR A O 1
ATOM 603 N N . LEU A 1 73 ? -4.737 -0.386 -6.493 1.00 96.88 73 LEU A N 1
ATOM 604 C CA . LEU A 1 73 ? -3.545 0.297 -7.002 1.00 96.88 73 LEU A CA 1
ATOM 605 C C . LEU A 1 73 ? -3.948 1.495 -7.858 1.00 96.88 73 LEU A C 1
ATOM 607 O O . LEU A 1 73 ? -4.712 1.363 -8.815 1.00 96.88 73 LEU A O 1
ATOM 611 N N . GLY A 1 74 ? -3.430 2.669 -7.502 1.00 95.31 74 GLY A N 1
ATOM 612 C CA . GLY A 1 74 ? -3.596 3.894 -8.274 1.00 95.31 74 GLY A CA 1
ATOM 613 C C . GLY A 1 74 ? -2.539 3.986 -9.366 1.00 95.31 74 GLY A C 1
ATOM 614 O O . GLY A 1 74 ? -1.362 4.204 -9.070 1.00 95.31 74 GLY A O 1
ATOM 615 N N . ILE A 1 75 ? -2.963 3.857 -10.622 1.00 92.00 75 ILE A N 1
ATOM 616 C CA . ILE A 1 75 ? -2.088 3.931 -11.796 1.00 92.00 75 ILE A CA 1
ATOM 617 C C . ILE A 1 75 ? -2.202 5.314 -12.419 1.00 92.00 75 ILE A C 1
ATOM 619 O O . ILE A 1 75 ? -3.288 5.768 -12.765 1.00 92.00 75 ILE A O 1
ATOM 623 N N . THR A 1 76 ? -1.068 5.987 -12.587 1.00 89.88 76 THR A N 1
ATOM 624 C CA . THR A 1 76 ? -1.016 7.331 -13.175 1.00 89.88 76 THR A CA 1
ATOM 625 C C . THR A 1 76 ? -0.441 7.287 -14.589 1.00 89.88 76 THR A C 1
ATOM 627 O O . THR A 1 76 ? 0.008 6.245 -15.069 1.00 89.88 76 THR A O 1
ATOM 630 N N . GLY A 1 77 ? -0.363 8.447 -15.251 1.00 87.81 77 GLY A N 1
ATOM 631 C CA . GLY A 1 77 ? 0.310 8.590 -16.549 1.00 87.81 77 GLY A CA 1
ATOM 632 C C . GLY A 1 77 ? 1.795 8.192 -16.552 1.00 87.81 77 GLY A C 1
ATOM 633 O O . GLY A 1 77 ? 2.401 8.119 -17.619 1.00 87.81 77 GLY A O 1
ATOM 634 N N . TYR A 1 78 ? 2.390 7.900 -15.388 1.00 87.19 78 TYR A N 1
ATOM 635 C CA . TYR A 1 78 ? 3.725 7.312 -15.303 1.00 87.19 78 TYR A CA 1
ATOM 636 C C . TYR A 1 78 ? 3.819 5.951 -16.015 1.00 87.19 78 TYR A C 1
ATOM 638 O O . TYR A 1 78 ? 4.882 5.633 -16.542 1.00 87.19 78 TYR A O 1
ATOM 646 N N . ILE A 1 79 ? 2.714 5.196 -16.130 1.00 86.56 79 ILE A N 1
ATOM 647 C CA . ILE A 1 79 ? 2.661 3.929 -16.885 1.00 86.56 79 ILE A CA 1
ATOM 648 C C . ILE A 1 79 ? 3.193 4.088 -18.320 1.00 86.56 79 ILE A C 1
ATOM 650 O O . ILE A 1 79 ? 3.906 3.222 -18.812 1.00 86.56 79 ILE A O 1
ATOM 654 N N . SER A 1 80 ? 2.953 5.235 -18.966 1.00 86.69 80 SER A N 1
ATOM 655 C CA . SER A 1 80 ? 3.415 5.515 -20.333 1.00 86.69 80 SER A CA 1
ATOM 656 C C . SER A 1 80 ? 4.936 5.656 -20.451 1.00 86.69 80 SER A C 1
ATOM 658 O O . SER A 1 80 ? 5.468 5.652 -21.559 1.00 86.69 80 SER A O 1
ATOM 660 N N . LYS A 1 81 ? 5.643 5.819 -19.325 1.00 84.88 81 LYS A N 1
ATOM 661 C CA . LYS A 1 81 ? 7.110 5.857 -19.255 1.00 84.88 81 LYS A CA 1
ATOM 662 C C . LYS A 1 81 ? 7.717 4.504 -18.872 1.00 84.88 81 LYS A C 1
ATOM 664 O O . LYS A 1 81 ? 8.930 4.345 -19.001 1.00 84.88 81 LYS A O 1
ATOM 669 N N . MET A 1 82 ? 6.913 3.552 -18.394 1.00 83.69 82 MET A N 1
ATOM 670 C CA . MET A 1 82 ? 7.391 2.224 -18.015 1.00 83.69 82 MET A CA 1
ATOM 671 C C . MET A 1 82 ? 7.688 1.385 -19.256 1.00 83.69 82 MET A C 1
ATOM 673 O O . MET A 1 82 ? 6.921 1.372 -20.219 1.00 83.69 82 MET A O 1
ATOM 677 N N . LYS A 1 83 ? 8.798 0.645 -19.218 1.00 79.62 83 LYS A N 1
ATOM 678 C CA . LYS A 1 83 ? 9.124 -0.329 -20.258 1.00 79.62 83 LYS A CA 1
ATOM 679 C C . LYS A 1 83 ? 8.518 -1.693 -19.904 1.00 79.62 83 LYS A C 1
ATOM 681 O O . LYS A 1 83 ? 8.471 -2.060 -18.726 1.00 79.62 83 LYS A O 1
ATOM 686 N N . PRO A 1 84 ? 8.030 -2.454 -20.895 1.00 73.25 84 PRO A N 1
ATOM 687 C CA . PRO A 1 84 ? 7.643 -3.840 -20.692 1.00 73.25 84 PRO A CA 1
ATOM 688 C C . PRO A 1 84 ? 8.915 -4.687 -20.614 1.00 73.25 84 PRO A C 1
ATOM 690 O O . PRO A 1 84 ? 9.457 -5.129 -21.623 1.00 73.25 84 PRO A O 1
ATOM 693 N N . GLU A 1 85 ? 9.424 -4.845 -19.403 1.00 78.38 85 GLU A N 1
ATOM 694 C CA . GLU A 1 85 ? 10.576 -5.673 -19.070 1.00 78.38 85 GLU A CA 1
ATOM 695 C C . GLU A 1 85 ? 10.176 -6.632 -17.954 1.00 78.38 85 GLU A C 1
ATOM 697 O O . GLU A 1 85 ? 9.192 -6.391 -17.249 1.00 78.38 85 GLU A O 1
ATOM 702 N N . ASN A 1 86 ? 10.913 -7.735 -17.822 1.00 68.12 86 ASN A N 1
ATOM 703 C CA . ASN A 1 86 ? 10.566 -8.782 -16.871 1.00 68.12 86 ASN A CA 1
ATOM 704 C C . ASN A 1 86 ? 10.457 -8.217 -15.449 1.00 68.12 86 ASN A C 1
ATOM 706 O O . ASN A 1 86 ? 11.431 -7.693 -14.911 1.00 68.12 86 ASN A O 1
ATOM 710 N N . GLY A 1 87 ? 9.275 -8.352 -14.847 1.00 74.44 87 GLY A N 1
ATOM 711 C CA . GLY A 1 87 ? 8.983 -7.855 -13.507 1.00 74.44 87 GLY A CA 1
ATOM 712 C C . GLY A 1 87 ? 8.430 -6.430 -13.453 1.00 74.44 87 GLY A C 1
ATOM 713 O O . GLY A 1 87 ? 8.259 -5.913 -12.350 1.00 74.44 87 GLY A O 1
ATOM 714 N N . SER A 1 88 ? 8.113 -5.787 -14.582 1.00 82.25 88 SER A N 1
ATOM 715 C CA . SER A 1 88 ? 7.451 -4.478 -14.579 1.00 82.25 88 SER A CA 1
ATOM 716 C C . SER A 1 88 ? 5.929 -4.597 -14.479 1.00 82.25 88 SER A C 1
ATOM 718 O O . SER A 1 88 ? 5.312 -5.559 -14.935 1.00 82.25 88 SER A O 1
ATOM 720 N N . LEU A 1 89 ? 5.280 -3.577 -13.921 1.00 86.31 89 LEU A N 1
ATOM 721 C CA . LEU A 1 89 ? 3.819 -3.502 -13.878 1.00 86.31 89 LEU A CA 1
ATOM 722 C C . LEU A 1 89 ? 3.177 -3.572 -15.277 1.00 86.31 89 LEU A C 1
ATOM 724 O O . LEU A 1 89 ? 2.093 -4.131 -15.440 1.00 86.31 89 LEU A O 1
ATOM 728 N N . MET A 1 90 ? 3.858 -3.044 -16.301 1.00 86.75 90 MET 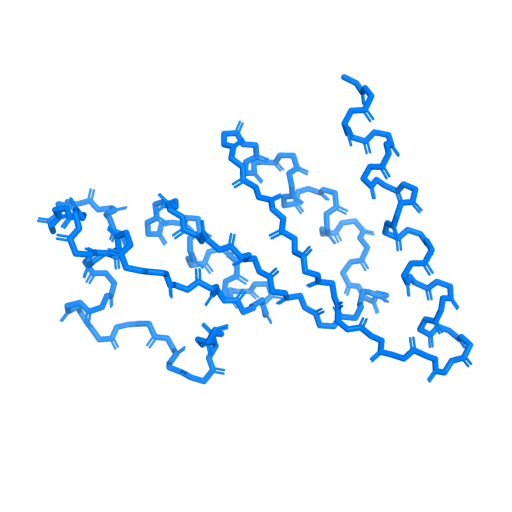A N 1
ATOM 729 C CA . MET A 1 90 ? 3.384 -3.089 -17.686 1.00 86.75 90 MET A CA 1
ATOM 730 C C . MET A 1 90 ? 3.240 -4.529 -18.195 1.00 86.75 90 MET A C 1
ATOM 732 O O . MET A 1 90 ? 2.297 -4.827 -18.929 1.00 86.75 90 MET A O 1
ATOM 736 N N . GLN A 1 91 ? 4.121 -5.438 -17.766 1.00 86.38 91 GLN A N 1
ATOM 737 C CA . GLN A 1 91 ? 4.020 -6.858 -18.099 1.00 86.38 91 GLN A CA 1
ATOM 738 C C . GLN A 1 91 ? 2.720 -7.471 -17.559 1.00 86.38 91 GLN A C 1
ATOM 740 O O . GLN A 1 91 ? 2.032 -8.192 -18.279 1.00 86.38 91 GLN A O 1
ATOM 745 N N . LEU A 1 92 ? 2.319 -7.124 -16.331 1.00 88.31 92 LEU A N 1
ATOM 746 C CA . LEU A 1 92 ? 1.082 -7.626 -15.723 1.00 88.31 92 LEU A CA 1
ATOM 747 C C . LEU A 1 92 ? -0.168 -7.217 -16.528 1.00 88.31 92 LEU A C 1
ATOM 749 O O . LEU A 1 92 ? -1.108 -8.007 -16.670 1.00 88.31 92 LEU A O 1
ATOM 753 N N . PHE A 1 93 ? -0.157 -6.008 -17.100 1.00 88.69 93 PHE A N 1
ATOM 754 C CA . PHE A 1 93 ? -1.200 -5.538 -18.015 1.00 88.69 93 PHE A CA 1
ATOM 755 C C . PHE A 1 93 ? -1.166 -6.258 -19.368 1.00 88.69 93 PHE A C 1
ATOM 757 O O . PHE A 1 93 ? -2.216 -6.674 -19.859 1.00 88.69 93 PHE A O 1
ATOM 764 N N . GLN A 1 94 ? 0.016 -6.450 -19.962 1.00 88.50 94 GLN A N 1
ATOM 765 C CA . GLN A 1 94 ? 0.170 -7.162 -21.239 1.00 88.50 94 GLN A CA 1
ATOM 766 C C . GLN A 1 94 ? -0.290 -8.621 -21.151 1.00 88.50 94 GLN A C 1
ATOM 768 O O . GLN A 1 94 ? -0.957 -9.122 -22.056 1.00 88.50 94 GLN A O 1
ATOM 773 N N . GLU A 1 95 ? 0.002 -9.279 -20.032 1.00 90.06 95 GLU A N 1
ATOM 774 C CA . GLU A 1 95 ? -0.418 -10.652 -19.750 1.00 90.06 95 GLU A CA 1
ATOM 775 C C . GLU A 1 95 ? -1.897 -10.764 -19.343 1.00 90.06 95 GLU A C 1
ATOM 777 O O . GLU A 1 95 ? -2.382 -11.873 -19.127 1.00 90.06 95 GLU A O 1
ATOM 782 N N . LYS A 1 96 ? -2.628 -9.640 -19.241 1.00 90.12 96 LYS A N 1
ATOM 783 C CA . LYS A 1 96 ? -4.033 -9.572 -18.791 1.00 90.12 96 LYS A CA 1
ATOM 784 C C . LYS A 1 96 ? -4.266 -10.204 -17.413 1.00 90.12 96 LYS A C 1
ATOM 786 O O . LYS A 1 96 ? -5.337 -10.741 -17.144 1.00 90.12 96 LYS A O 1
ATOM 791 N N . LYS A 1 97 ? -3.262 -10.138 -16.540 1.00 89.38 97 LYS A N 1
ATOM 792 C CA . LYS A 1 97 ? -3.311 -10.694 -15.179 1.00 89.38 97 LYS A CA 1
ATOM 793 C C . LYS A 1 97 ? -3.690 -9.659 -14.122 1.00 89.38 97 LYS A C 1
ATOM 795 O O . LYS A 1 97 ? -3.949 -10.031 -12.985 1.00 89.38 97 LYS A O 1
ATOM 800 N N . PHE A 1 98 ? -3.723 -8.373 -14.477 1.00 91.12 98 PHE A N 1
ATOM 801 C CA . PHE A 1 98 ? -4.159 -7.326 -13.559 1.00 91.12 98 PHE A CA 1
ATOM 802 C C . PHE A 1 98 ? -5.690 -7.381 -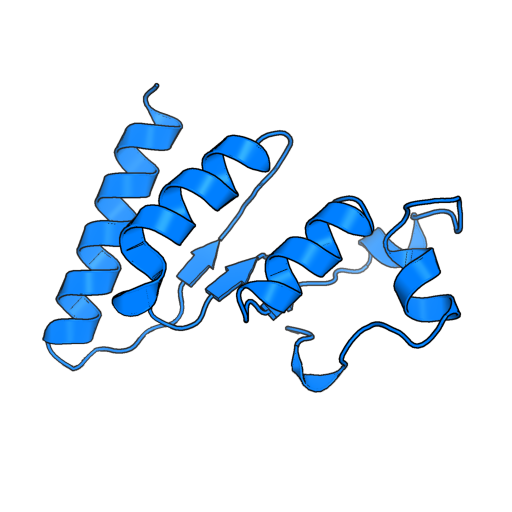13.360 1.00 91.12 98 PHE A C 1
ATOM 804 O O . PHE A 1 98 ? -6.425 -7.247 -14.344 1.00 91.12 98 PHE A O 1
ATOM 811 N N . PRO A 1 99 ? -6.195 -7.527 -12.123 1.00 92.94 99 PRO A N 1
ATOM 812 C CA . PRO A 1 99 ? -7.627 -7.503 -11.834 1.00 92.94 99 PRO A CA 1
ATOM 813 C C . PRO A 1 99 ? -8.170 -6.072 -11.962 1.00 92.94 99 PRO A C 1
ATOM 815 O O . PRO A 1 99 ? -7.898 -5.200 -11.138 1.00 92.94 99 PRO A O 1
ATOM 818 N N . LEU A 1 100 ? -8.918 -5.801 -13.036 1.00 92.31 100 LEU A N 1
ATOM 819 C CA . LEU A 1 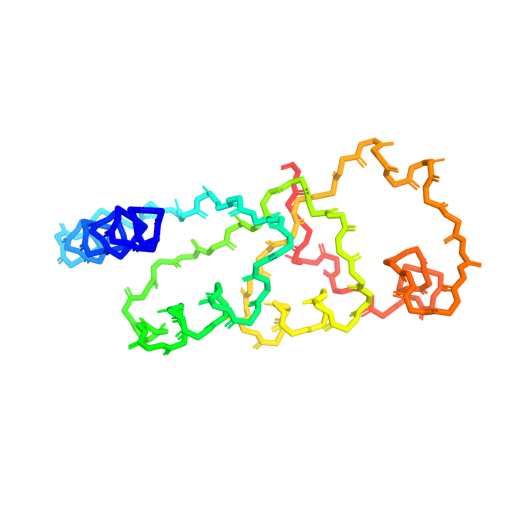100 ? -9.373 -4.444 -13.375 1.00 92.31 100 LEU A CA 1
ATOM 820 C C . LEU A 1 100 ? -10.321 -3.829 -12.330 1.00 92.31 100 LEU A C 1
ATOM 822 O O . LEU A 1 100 ? -10.397 -2.608 -12.231 1.00 92.31 100 LEU A O 1
ATOM 826 N N . ASP A 1 101 ? -11.006 -4.646 -11.529 1.00 93.81 101 ASP A N 1
ATOM 827 C CA . ASP A 1 101 ? -11.837 -4.217 -10.397 1.00 93.81 101 ASP A CA 1
ATOM 828 C C . ASP A 1 101 ? -11.018 -3.666 -9.216 1.00 93.81 101 ASP A C 1
ATOM 830 O O . ASP A 1 101 ? -11.575 -3.018 -8.332 1.00 93.81 101 ASP A O 1
ATOM 834 N N . ARG A 1 102 ? -9.695 -3.872 -9.215 1.00 94.31 102 ARG A N 1
ATOM 835 C CA . ARG A 1 102 ? -8.750 -3.345 -8.215 1.00 94.31 102 ARG A CA 1
ATOM 836 C C . ARG A 1 102 ? -7.970 -2.121 -8.691 1.00 94.31 102 ARG A C 1
ATOM 838 O O . ARG A 1 102 ? -7.078 -1.639 -7.991 1.00 94.31 102 ARG A O 1
ATOM 845 N N . LEU A 1 103 ? -8.306 -1.589 -9.863 1.00 91.31 103 LEU A N 1
ATOM 846 C CA . LEU A 1 103 ? -7.731 -0.351 -10.373 1.00 91.31 103 LEU A CA 1
ATOM 847 C C . LEU A 1 103 ? -8.405 0.863 -9.713 1.00 91.31 103 LEU A C 1
ATOM 849 O O . LEU A 1 103 ? -9.613 1.053 -9.849 1.00 91.31 103 LEU A O 1
ATOM 853 N N . SER A 1 104 ? -7.627 1.716 -9.041 1.00 85.19 104 SER A N 1
ATOM 854 C CA . SER A 1 104 ? -8.106 3.033 -8.600 1.00 85.19 104 SER A CA 1
ATOM 855 C C . SER A 1 104 ? -7.836 4.078 -9.679 1.00 85.19 104 SER A C 1
ATOM 857 O O . SER A 1 104 ? -6.742 4.108 -10.248 1.00 85.19 104 SER A O 1
ATOM 859 N N . LYS A 1 105 ? -8.828 4.940 -9.931 1.00 61.50 105 LYS A N 1
ATOM 860 C CA . LYS A 1 105 ? -8.643 6.181 -10.699 1.00 61.50 105 LYS A CA 1
ATOM 861 C C . LYS A 1 105 ? -7.821 7.196 -9.913 1.00 61.50 105 LYS A C 1
ATOM 863 O O . LYS A 1 105 ? -7.849 7.115 -8.661 1.00 61.50 105 LYS A O 1
#

Radius of gyration: 14.44 Å; chains: 1; bounding box: 31×20×37 Å

Secondary structure (DSSP, 8-state):
-HHHHHHHHHHHHHHHHHHTT--PPEEE--SS-HHHHHHHHHTTTTT---EEETT---BHHHHHHHHHTT-EEE--GGGGG----TTBHHHHHHTT-S-GGGEE-

Foldseek 3Di:
DVVLVVVLVVQVVQLVCVVVVNQDEAEDEDDPCLVSVLVSCVVCLVRHHAYEHACDFAWPVSLVSCVVSVHAYEHDPCLVVDDPDPGGPVVCVVVVVDDPVRYDD